Protein AF-A0A2E9UA96-F1 (afdb_monomer_lite)

Secondary structure (DSSP, 8-state):
-------S-EEEEEBSSS-SS--EEEEE-TTSEEEEEESGGG-EEEEEEEEEEETTEEEEEEEEEE-SSS-PPPPPPEEEEEEETTEEEETTEEEE-

Foldseek 3Di:
DPPPPPPQKQWDQWDFPDDPGGQKIWIQGNVQKIWIWGPPPPIKIWIAGKDDPDPFKMKTATPDMDHPDDDDDGDHIWIWGHPDSAWIDTPNTIIGD

Radius of gyration: 13.47 Å; chains: 1; bounding box: 36×28×33 Å

pLDDT: mean 82.35, std 14.73, range [34.12, 96.75]

Structure (mmCIF, N/CA/C/O backbone):
data_AF-A0A2E9UA96-F1
#
_entry.id   AF-A0A2E9UA96-F1
#
loop_
_atom_site.group_PDB
_atom_site.id
_atom_site.type_symbol
_atom_site.label_atom_id
_atom_site.label_alt_id
_atom_site.label_comp_id
_atom_site.label_asym_id
_atom_site.label_entity_id
_atom_site.label_seq_id
_atom_site.pdbx_PDB_ins_code
_atom_site.Cartn_x
_atom_site.Cartn_y
_atom_site.Cartn_z
_atom_site.occupancy
_atom_site.B_iso_or_equiv
_atom_site.auth_seq_id
_atom_site.auth_comp_id
_atom_site.auth_asym_id
_atom_site.auth_atom_id
_atom_site.pdbx_PDB_model_num
ATOM 1 N N . MET A 1 1 ? -21.666 -2.354 18.550 1.00 34.12 1 MET A N 1
ATOM 2 C CA . MET A 1 1 ? -20.211 -2.114 18.603 1.00 34.12 1 MET A CA 1
ATOM 3 C C . MET A 1 1 ? -19.554 -3.237 17.821 1.00 34.12 1 MET A C 1
ATOM 5 O O . MET A 1 1 ? -19.436 -4.334 18.347 1.00 34.12 1 MET A O 1
ATOM 9 N N . LEU A 1 2 ? -19.270 -3.024 16.537 1.00 39.06 2 LEU A N 1
ATOM 10 C CA . LEU A 1 2 ? -18.568 -4.010 15.715 1.00 39.06 2 LEU A CA 1
ATOM 11 C C . LEU A 1 2 ? -17.073 -3.743 15.873 1.00 39.06 2 LEU A C 1
ATOM 13 O O . LEU A 1 2 ? -16.483 -2.964 15.139 1.00 39.06 2 LEU A O 1
ATOM 17 N N . GLY A 1 3 ? -16.502 -4.334 16.921 1.00 37.09 3 GLY A N 1
ATOM 18 C CA . GLY A 1 3 ? -15.062 -4.392 17.127 1.00 37.09 3 GLY A CA 1
ATOM 19 C C . GLY A 1 3 ? -14.454 -5.399 16.160 1.00 37.09 3 GLY A C 1
ATOM 20 O O . GLY A 1 3 ? -14.257 -6.556 16.515 1.00 37.09 3 GLY A O 1
ATOM 21 N N . GLY A 1 4 ? -14.191 -4.964 14.932 1.00 37.09 4 GLY A N 1
ATOM 22 C CA . GLY A 1 4 ? -13.201 -5.602 14.079 1.00 37.09 4 GLY A CA 1
ATOM 23 C C . GLY A 1 4 ? -11.850 -5.017 14.454 1.00 37.09 4 GLY A C 1
ATOM 24 O O . GLY A 1 4 ? -11.515 -3.920 14.024 1.00 37.09 4 GLY A O 1
ATOM 25 N N . SER A 1 5 ? -11.105 -5.707 15.314 1.00 43.19 5 SER A N 1
ATOM 26 C CA . SER A 1 5 ? -9.688 -5.416 15.508 1.00 43.19 5 SER A CA 1
ATOM 27 C C . SER A 1 5 ? -9.018 -5.690 14.166 1.00 43.19 5 SER A C 1
ATOM 29 O O . SER A 1 5 ? -8.769 -6.854 13.858 1.00 43.19 5 SER A O 1
ATOM 31 N N . TYR A 1 6 ? -8.792 -4.659 13.342 1.00 51.03 6 TYR A N 1
ATOM 32 C CA . TYR A 1 6 ? -7.843 -4.767 12.239 1.00 51.03 6 TYR A CA 1
ATOM 33 C C . TYR A 1 6 ? -6.550 -5.240 12.895 1.00 51.03 6 TYR A C 1
ATOM 35 O O . TYR A 1 6 ? -5.973 -4.531 13.718 1.00 51.03 6 TYR A O 1
ATOM 43 N N . THR A 1 7 ? -6.206 -6.508 12.677 1.00 47.31 7 THR A N 1
ATOM 44 C CA . THR A 1 7 ? -4.981 -7.102 13.199 1.00 47.31 7 THR A CA 1
ATOM 45 C C . THR A 1 7 ? -3.835 -6.177 12.829 1.00 47.31 7 THR A C 1
ATOM 47 O O . THR A 1 7 ? -3.848 -5.623 11.735 1.00 47.31 7 THR A O 1
ATOM 50 N N . ASP A 1 8 ? -2.897 -6.009 13.755 1.00 53.72 8 ASP A N 1
ATOM 51 C CA . ASP A 1 8 ? -1.769 -5.066 13.794 1.00 53.72 8 ASP A CA 1
ATOM 52 C C . ASP A 1 8 ? -0.911 -4.918 12.511 1.00 53.72 8 ASP A C 1
ATOM 54 O O . ASP A 1 8 ? 0.041 -4.143 12.479 1.00 53.72 8 ASP A O 1
ATOM 58 N N . SER A 1 9 ? -1.238 -5.610 11.427 1.00 58.88 9 SER A N 1
ATOM 59 C CA . SER A 1 9 ? -0.735 -5.364 10.087 1.00 58.88 9 SER A CA 1
ATOM 60 C C . SER A 1 9 ? -1.773 -5.720 9.015 1.00 58.88 9 SER A C 1
ATOM 62 O O . SER A 1 9 ? -2.459 -6.740 9.103 1.00 58.88 9 SER A O 1
ATOM 64 N N . ILE A 1 10 ? -1.870 -4.893 7.968 1.00 73.75 10 ILE A N 1
ATOM 65 C CA . ILE A 1 10 ? -2.580 -5.252 6.730 1.00 73.75 10 ILE A CA 1
ATOM 66 C C . ILE A 1 10 ? -1.532 -5.795 5.765 1.00 73.75 10 ILE A C 1
ATOM 68 O O . ILE A 1 10 ? -0.667 -5.054 5.300 1.00 73.75 10 ILE A O 1
ATOM 72 N N . GLU A 1 11 ? -1.609 -7.089 5.473 1.00 84.44 11 GLU A N 1
ATOM 73 C CA . GLU A 1 11 ? -0.768 -7.772 4.494 1.00 84.44 11 GLU A CA 1
ATOM 74 C C . GLU A 1 11 ? -1.649 -8.331 3.378 1.00 84.44 11 GLU A C 1
ATOM 76 O O . GLU A 1 11 ? -2.612 -9.050 3.641 1.00 84.44 11 GLU A O 1
ATOM 81 N N . GLY A 1 12 ? -1.306 -8.044 2.124 1.00 8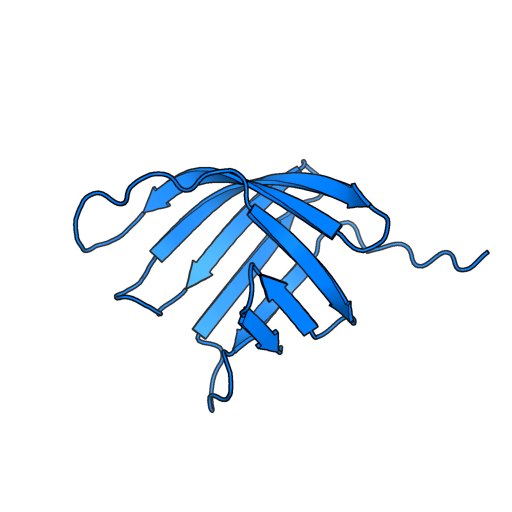3.75 12 GLY A N 1
ATOM 82 C CA . GLY A 1 12 ? -2.008 -8.636 0.993 1.00 83.75 12 GLY A CA 1
ATOM 83 C C . GLY A 1 12 ? -1.171 -8.673 -0.275 1.00 83.75 12 GLY A C 1
ATOM 84 O O . GLY A 1 12 ? -0.335 -7.804 -0.537 1.00 83.75 12 GLY A O 1
ATOM 85 N N . LYS A 1 13 ? -1.404 -9.715 -1.071 1.00 85.06 13 LYS A N 1
ATOM 86 C CA . LYS A 1 13 ? -0.920 -9.828 -2.447 1.00 85.06 13 LYS A CA 1
ATOM 87 C C . LYS A 1 13 ? -2.072 -9.420 -3.344 1.00 85.06 13 LYS A C 1
ATOM 89 O O . LYS A 1 13 ? -3.126 -10.003 -3.208 1.00 85.06 13 LYS A O 1
ATOM 94 N N . TYR A 1 14 ? -1.876 -8.447 -4.218 1.00 84.44 14 TYR A N 1
ATOM 95 C CA . TYR A 1 14 ? -2.953 -7.834 -4.981 1.00 84.44 14 TYR A CA 1
ATOM 96 C C . TYR A 1 14 ? -2.745 -7.968 -6.491 1.00 84.44 14 TYR A C 1
ATOM 98 O O . TYR A 1 14 ? -1.622 -7.910 -7.010 1.00 84.44 14 TYR A O 1
ATOM 106 N N . CYS A 1 15 ? -3.867 -8.099 -7.181 1.00 79.88 15 CYS A N 1
ATOM 107 C CA . CYS A 1 15 ? -4.047 -8.174 -8.622 1.00 79.88 15 CYS A CA 1
ATOM 108 C C . CYS A 1 15 ? -4.738 -6.905 -9.135 1.00 79.88 15 CYS A C 1
ATOM 110 O O . CYS A 1 15 ? -5.468 -6.256 -8.385 1.00 79.88 15 CYS A O 1
ATOM 112 N N . GLN A 1 16 ? -4.526 -6.553 -10.409 1.00 71.69 16 GLN A N 1
ATOM 113 C CA . GLN A 1 16 ? -5.255 -5.448 -11.034 1.00 71.69 16 GLN A CA 1
ATOM 114 C C . GLN A 1 16 ? -5.439 -5.629 -12.550 1.00 71.69 16 GLN A C 1
ATOM 116 O O . GLN A 1 16 ? -4.444 -5.862 -13.239 1.00 71.69 16 GLN A O 1
ATOM 121 N N . PRO A 1 17 ? -6.644 -5.393 -13.108 1.00 56.66 17 PRO A N 1
ATOM 122 C CA . PRO A 1 17 ? -7.973 -5.622 -12.517 1.00 56.66 17 PRO A CA 1
ATOM 123 C C . PRO A 1 17 ? -8.380 -7.111 -12.531 1.00 56.66 17 PRO A C 1
ATOM 125 O O . PRO A 1 17 ? -9.270 -7.501 -11.794 1.00 56.66 17 PRO A O 1
ATOM 128 N N . ASP A 1 18 ? -7.704 -7.923 -13.343 1.00 65.44 18 ASP A N 1
ATOM 129 C CA . ASP A 1 18 ? -7.851 -9.374 -13.461 1.00 65.44 18 ASP A CA 1
ATOM 130 C C . ASP A 1 18 ? -6.488 -9.909 -13.910 1.00 65.44 18 ASP A C 1
ATOM 132 O O . ASP A 1 18 ? -5.984 -9.522 -14.969 1.00 65.44 18 ASP A O 1
ATOM 136 N N . CYS A 1 19 ? -5.844 -10.754 -13.108 1.00 65.00 19 CYS A N 1
ATOM 137 C CA . CYS A 1 19 ? -4.619 -11.423 -13.536 1.00 65.00 19 CYS A CA 1
ATOM 138 C C . CYS A 1 19 ? -4.452 -12.779 -12.852 1.00 65.00 19 CYS A C 1
ATOM 140 O O . CYS A 1 19 ? -4.701 -12.916 -11.659 1.00 65.00 19 CYS A O 1
ATOM 142 N N . ASP A 1 20 ? -3.953 -13.766 -13.605 1.00 71.12 20 ASP A N 1
ATOM 143 C CA . ASP A 1 20 ? -3.751 -15.153 -13.150 1.00 71.12 20 ASP A CA 1
ATOM 144 C C . ASP A 1 20 ? -2.842 -15.279 -11.910 1.00 71.12 20 ASP A C 1
ATOM 146 O O . ASP A 1 20 ? -2.782 -16.337 -11.279 1.00 71.12 20 ASP A O 1
A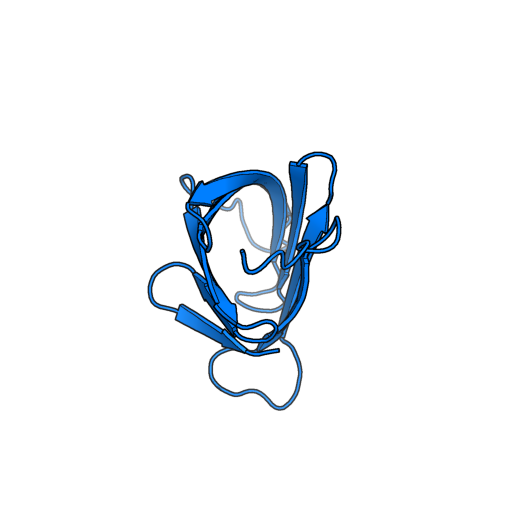TOM 150 N N . LYS A 1 21 ? -2.063 -14.232 -11.594 1.00 71.31 21 LYS A N 1
ATOM 151 C CA . LYS A 1 21 ? -1.124 -14.173 -10.467 1.00 71.31 21 LYS A CA 1
ATOM 152 C C . LYS A 1 21 ? -1.052 -12.755 -9.885 1.00 71.31 21 LYS A C 1
ATOM 154 O O . LYS A 1 21 ? -1.045 -11.805 -10.668 1.00 71.31 21 LYS A O 1
ATOM 159 N N . PRO A 1 22 ? -0.875 -12.604 -8.558 1.00 77.00 22 PRO A N 1
ATOM 160 C CA . PRO A 1 22 ? -0.633 -11.308 -7.934 1.00 77.00 22 PRO A CA 1
ATOM 161 C C . PRO A 1 22 ? 0.579 -10.592 -8.511 1.00 77.00 22 PRO A C 1
ATOM 163 O O . PRO A 1 22 ? 1.658 -11.172 -8.653 1.00 77.00 22 PRO A O 1
ATOM 166 N N . VAL A 1 23 ? 0.393 -9.309 -8.803 1.00 84.56 23 VAL A N 1
ATOM 167 C CA . VAL A 1 23 ? 1.421 -8.424 -9.369 1.00 84.56 23 VAL A CA 1
ATOM 168 C C . VAL A 1 23 ? 1.936 -7.411 -8.352 1.00 84.56 23 VAL A C 1
ATOM 170 O O . VAL A 1 23 ? 2.938 -6.745 -8.608 1.00 84.56 23 VAL A O 1
ATOM 173 N N . SER A 1 24 ? 1.274 -7.305 -7.201 1.00 87.69 24 SER A N 1
ATOM 174 C CA . SER A 1 24 ? 1.605 -6.367 -6.135 1.00 87.69 24 SER A CA 1
ATOM 175 C C . SER A 1 24 ? 1.562 -7.044 -4.766 1.00 87.69 24 SER A C 1
ATOM 177 O O . SER A 1 24 ? 0.829 -8.003 -4.554 1.00 87.69 24 SER A O 1
ATOM 179 N N . TYR A 1 25 ? 2.337 -6.534 -3.819 1.00 90.38 25 TYR A N 1
ATOM 180 C CA . TYR A 1 25 ? 2.343 -6.932 -2.418 1.00 90.38 25 TYR A CA 1
ATOM 181 C C . TYR A 1 25 ? 2.400 -5.678 -1.552 1.00 90.38 25 TYR A C 1
ATOM 183 O O . TYR A 1 25 ? 3.314 -4.869 -1.719 1.00 90.38 25 TYR A O 1
ATOM 191 N N . LEU A 1 26 ? 1.428 -5.514 -0.657 1.00 90.19 26 LEU A N 1
ATOM 192 C CA . LEU A 1 26 ? 1.335 -4.406 0.290 1.00 90.19 26 LEU A CA 1
ATOM 193 C C . LEU A 1 26 ? 1.410 -4.958 1.713 1.00 90.19 26 LEU A C 1
ATOM 195 O O . LEU A 1 26 ? 0.676 -5.881 2.061 1.00 90.19 26 LEU A O 1
ATOM 199 N N . LEU A 1 27 ? 2.265 -4.343 2.522 1.00 91.75 27 LEU A N 1
ATOM 200 C CA . LEU A 1 27 ? 2.392 -4.587 3.951 1.00 91.75 27 LEU A CA 1
ATOM 201 C C . LEU A 1 27 ? 2.322 -3.250 4.693 1.00 91.75 27 LEU A C 1
ATOM 203 O O . LEU A 1 27 ? 3.135 -2.359 4.435 1.00 91.75 27 LEU A O 1
ATOM 207 N N . LEU A 1 28 ? 1.372 -3.131 5.614 1.00 89.62 28 LEU A N 1
ATOM 208 C CA . LEU A 1 28 ? 1.248 -2.051 6.589 1.00 89.62 28 LEU A CA 1
ATOM 209 C C . LEU A 1 28 ? 1.625 -2.612 7.959 1.00 89.62 28 LEU A C 1
ATOM 211 O O . LEU A 1 28 ? 0.960 -3.524 8.432 1.00 89.62 28 LEU A O 1
ATOM 215 N N . ASN A 1 29 ? 2.681 -2.104 8.582 1.00 90.44 29 ASN A N 1
ATOM 216 C CA . ASN A 1 29 ? 3.164 -2.570 9.882 1.00 90.44 29 ASN A CA 1
ATOM 217 C C . ASN A 1 29 ? 2.537 -1.764 11.031 1.00 90.44 29 ASN A C 1
ATOM 219 O O . ASN A 1 29 ? 2.231 -0.583 10.862 1.00 90.44 29 ASN A O 1
ATOM 223 N N . SER A 1 30 ? 2.435 -2.356 12.223 1.00 89.44 30 SER A N 1
ATOM 224 C CA . SER A 1 30 ? 1.919 -1.689 13.434 1.00 89.44 30 SER A CA 1
ATOM 225 C C . SER A 1 30 ? 2.735 -0.477 13.881 1.00 89.44 30 SER A C 1
ATOM 227 O O . SER A 1 30 ? 2.208 0.415 14.541 1.00 89.44 30 SER A O 1
ATOM 229 N N . ASP A 1 31 ? 4.007 -0.395 13.487 1.00 92.12 31 ASP A N 1
ATOM 230 C CA . ASP A 1 31 ? 4.879 0.758 13.737 1.00 92.12 31 ASP A CA 1
ATOM 231 C C . ASP A 1 31 ? 4.608 1.951 12.801 1.00 92.12 31 ASP A C 1
ATOM 233 O O . ASP A 1 31 ? 5.390 2.899 12.752 1.00 92.12 31 ASP A O 1
ATOM 237 N N . SER A 1 32 ? 3.491 1.919 12.066 1.00 93.12 32 SER A N 1
ATOM 238 C CA . SER A 1 32 ? 3.092 2.920 11.072 1.00 93.12 32 SER A CA 1
ATOM 239 C C . SER A 1 32 ? 3.993 2.984 9.834 1.00 93.12 32 SER A C 1
ATOM 241 O O . SER A 1 32 ? 3.856 3.913 9.038 1.00 93.12 32 SER A O 1
ATOM 243 N N . SER A 1 33 ? 4.878 2.007 9.604 1.00 95.69 33 SER A N 1
ATOM 244 C CA . SER A 1 33 ? 5.625 1.883 8.346 1.00 95.69 33 SER A CA 1
ATOM 245 C C . SER A 1 33 ? 4.868 1.049 7.308 1.00 95.69 33 SER A C 1
ATOM 247 O O . SER A 1 33 ? 4.1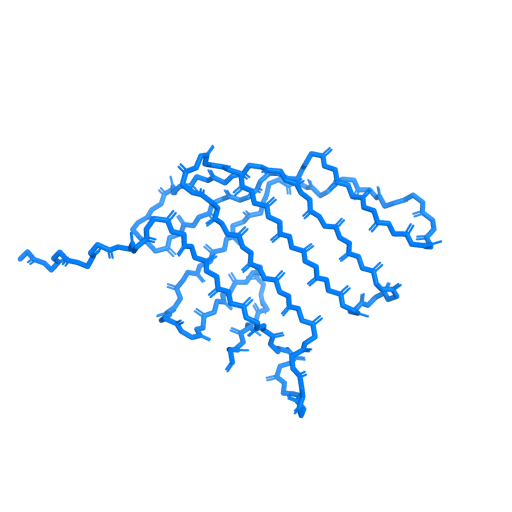07 0.146 7.651 1.00 95.69 33 SER A O 1
ATOM 249 N N . PHE A 1 34 ? 5.062 1.331 6.018 1.00 94.75 34 PHE A N 1
ATOM 250 C CA . PHE A 1 34 ? 4.540 0.491 4.938 1.00 94.75 34 PHE A CA 1
ATOM 251 C C . PHE A 1 34 ? 5.613 0.111 3.922 1.00 94.75 34 PHE A C 1
ATOM 253 O O . PHE A 1 34 ? 6.572 0.855 3.683 1.00 94.75 34 PHE A O 1
ATOM 260 N N . SER A 1 35 ? 5.388 -1.023 3.260 1.00 94.38 35 SER A N 1
ATOM 261 C CA . SER A 1 35 ? 6.100 -1.422 2.050 1.00 94.38 35 SER A CA 1
ATOM 262 C C . SER A 1 35 ? 5.113 -1.866 0.974 1.00 94.38 35 SER A C 1
ATOM 264 O O . SER A 1 35 ? 4.141 -2.565 1.249 1.00 94.38 35 SER A O 1
ATOM 266 N N . LEU A 1 36 ? 5.349 -1.425 -0.258 1.00 92.06 36 LEU A N 1
ATOM 267 C CA . LEU A 1 36 ? 4.602 -1.828 -1.443 1.00 92.06 36 LEU A CA 1
ATOM 268 C C . LEU A 1 36 ? 5.604 -2.269 -2.502 1.00 92.06 36 LEU A C 1
ATOM 270 O O . LEU A 1 36 ? 6.437 -1.472 -2.928 1.00 92.06 36 LEU A O 1
ATOM 274 N N . HIS A 1 37 ? 5.507 -3.511 -2.950 1.00 91.62 37 HIS A N 1
ATOM 275 C CA . HIS A 1 37 ? 6.262 -4.023 -4.084 1.00 91.62 37 HIS A CA 1
ATOM 276 C C . HIS A 1 37 ? 5.301 -4.341 -5.222 1.00 91.62 37 HIS A C 1
ATOM 278 O O . HIS A 1 37 ? 4.277 -4.972 -4.995 1.00 91.62 37 HIS A O 1
ATOM 284 N N . THR A 1 38 ? 5.613 -3.923 -6.442 1.00 87.81 38 THR A N 1
ATOM 285 C CA . THR A 1 38 ? 4.837 -4.288 -7.627 1.00 87.81 38 THR A CA 1
ATOM 286 C C . THR A 1 38 ? 5.759 -4.618 -8.785 1.00 87.81 38 THR A C 1
ATOM 288 O O . THR A 1 38 ? 6.775 -3.952 -8.970 1.00 87.81 38 THR A O 1
ATOM 291 N N . VAL A 1 39 ? 5.409 -5.633 -9.575 1.00 87.19 39 VAL A N 1
ATOM 292 C CA . VAL A 1 39 ? 6.084 -5.940 -10.848 1.00 87.19 39 VAL A CA 1
ATOM 293 C C . VAL A 1 39 ? 5.510 -5.131 -12.015 1.00 87.19 39 VAL A C 1
ATOM 295 O O . VAL A 1 39 ? 6.062 -5.153 -13.116 1.00 87.19 39 VAL A O 1
ATOM 298 N N . LEU A 1 40 ? 4.427 -4.381 -11.781 1.00 80.06 40 LEU A N 1
ATOM 299 C CA . LEU A 1 40 ? 3.881 -3.441 -12.753 1.00 80.06 40 LEU A CA 1
ATOM 300 C C . LEU A 1 40 ? 4.897 -2.334 -13.066 1.00 80.06 40 LEU A C 1
ATOM 302 O O . LEU A 1 40 ? 5.782 -2.022 -12.267 1.00 80.06 40 LEU A O 1
ATOM 306 N N . TYR A 1 41 ? 4.760 -1.730 -14.249 1.00 77.56 41 TYR A N 1
ATOM 307 C CA . TYR A 1 41 ? 5.554 -0.568 -14.676 1.00 77.56 41 TYR A CA 1
ATOM 308 C C . TYR A 1 41 ? 7.081 -0.781 -14.626 1.00 77.56 41 TYR A C 1
ATOM 310 O O . TYR A 1 41 ? 7.852 0.156 -14.427 1.00 77.56 41 TYR A O 1
ATOM 318 N N . GLY A 1 42 ? 7.532 -2.023 -14.825 1.00 78.12 42 GLY A N 1
ATOM 319 C CA . GLY A 1 42 ? 8.954 -2.371 -14.823 1.00 78.12 42 GLY A CA 1
ATOM 320 C C . GLY A 1 42 ? 9.543 -2.646 -13.439 1.00 78.12 42 GLY A C 1
ATOM 321 O O . GLY A 1 42 ? 10.765 -2.690 -13.318 1.00 78.12 42 GLY A O 1
ATOM 322 N N . GLY A 1 43 ? 8.704 -2.862 -12.423 1.00 86.69 43 GLY A N 1
ATOM 323 C CA . GLY A 1 43 ? 9.145 -3.237 -11.084 1.00 86.69 43 GLY A CA 1
ATOM 324 C C . GLY A 1 43 ? 9.429 -2.024 -10.204 1.00 86.69 43 GLY A C 1
ATOM 325 O O . GLY A 1 43 ? 10.427 -1.333 -10.387 1.00 86.69 43 GLY A O 1
ATOM 326 N N . ILE A 1 44 ? 8.575 -1.775 -9.214 1.00 89.56 44 ILE A N 1
ATOM 327 C CA . ILE A 1 44 ? 8.713 -0.649 -8.287 1.00 89.56 44 ILE A CA 1
ATOM 328 C C . ILE A 1 44 ? 8.545 -1.149 -6.853 1.00 89.56 44 ILE A C 1
ATOM 330 O O . ILE A 1 44 ? 7.581 -1.841 -6.532 1.00 89.56 44 ILE A O 1
ATOM 334 N N . SER A 1 45 ? 9.447 -0.724 -5.969 1.00 92.06 45 SER A N 1
ATOM 335 C CA . SER A 1 45 ? 9.283 -0.850 -4.519 1.00 92.06 45 SER A CA 1
ATOM 336 C C . SER A 1 45 ? 9.141 0.527 -3.877 1.00 92.06 45 SER A C 1
ATOM 338 O O . SER A 1 45 ? 9.976 1.407 -4.087 1.00 92.06 45 SER A O 1
ATOM 340 N N . ARG A 1 46 ? 8.111 0.715 -3.056 1.00 93.31 46 ARG A N 1
ATOM 341 C CA . ARG A 1 46 ? 7.826 1.937 -2.296 1.00 93.31 46 ARG A CA 1
ATOM 342 C C . ARG A 1 46 ? 7.846 1.630 -0.808 1.00 93.31 46 ARG A C 1
ATOM 344 O O . ARG A 1 46 ? 7.342 0.597 -0.386 1.00 93.31 46 ARG A O 1
ATOM 351 N N . HIS A 1 47 ? 8.413 2.545 -0.035 1.00 95.81 47 HIS A N 1
ATOM 352 C CA . HIS A 1 47 ? 8.424 2.484 1.422 1.00 95.81 47 HIS A CA 1
ATOM 353 C C . HIS A 1 47 ? 8.041 3.844 1.993 1.00 95.81 47 HIS A C 1
ATOM 355 O O . HIS A 1 47 ? 8.277 4.881 1.358 1.00 95.81 47 HIS A O 1
ATOM 361 N N . GLY A 1 48 ? 7.479 3.847 3.193 1.00 96.69 48 GLY A N 1
ATOM 362 C CA . GLY A 1 48 ? 7.154 5.077 3.897 1.00 96.69 48 GLY A CA 1
ATOM 363 C C . GLY A 1 48 ? 6.290 4.833 5.116 1.00 96.69 48 GLY A C 1
ATOM 364 O O . GLY A 1 48 ? 6.430 3.796 5.755 1.00 96.69 48 GLY A O 1
ATOM 365 N N . ASN A 1 49 ? 5.407 5.784 5.412 1.00 96.75 49 ASN A N 1
ATOM 366 C CA . ASN A 1 49 ? 4.532 5.725 6.582 1.00 96.75 49 ASN A CA 1
ATOM 367 C C . ASN A 1 49 ? 3.058 5.666 6.181 1.00 96.75 49 ASN A C 1
ATOM 369 O O . ASN A 1 49 ? 2.702 6.132 5.093 1.00 96.75 49 ASN A O 1
ATOM 373 N N . TRP A 1 50 ? 2.219 5.132 7.061 1.00 95.12 50 TRP A N 1
ATOM 374 C CA . TRP A 1 50 ? 0.773 5.089 6.892 1.00 95.12 50 TRP A CA 1
ATOM 375 C C . TRP A 1 50 ? 0.039 5.505 8.170 1.00 95.12 50 TRP A C 1
ATOM 377 O O . TRP A 1 50 ? 0.580 5.409 9.267 1.00 95.12 50 TRP A O 1
ATOM 387 N N . GLU A 1 51 ? -1.189 5.990 8.012 1.00 94.38 51 GLU A N 1
ATOM 388 C CA . GLU A 1 51 ? -2.072 6.381 9.114 1.00 94.38 51 GLU A CA 1
ATOM 389 C C . GLU A 1 51 ? -3.539 6.168 8.721 1.00 94.38 51 GLU A C 1
ATOM 391 O O . GLU A 1 51 ? -3.892 6.317 7.548 1.00 94.38 51 GLU A O 1
ATOM 396 N N . PHE A 1 52 ? -4.405 5.847 9.686 1.00 92.19 52 PHE A N 1
ATOM 397 C CA . PHE A 1 52 ? -5.852 5.919 9.480 1.00 92.19 52 PHE A CA 1
ATOM 398 C C . PHE A 1 52 ? -6.295 7.381 9.425 1.00 92.19 52 PHE A C 1
ATOM 400 O O . PHE A 1 52 ? -5.931 8.179 10.288 1.00 92.19 52 PHE A O 1
ATOM 407 N N . ILE A 1 53 ? -7.109 7.719 8.428 1.00 94.38 53 ILE A N 1
ATOM 408 C CA . ILE A 1 53 ? -7.749 9.038 8.317 1.00 94.38 53 ILE A CA 1
ATOM 409 C C . ILE A 1 53 ? -9.266 8.956 8.525 1.00 94.38 53 ILE A C 1
ATOM 411 O O . ILE A 1 53 ? -9.875 9.934 8.947 1.00 94.38 53 ILE A O 1
ATOM 415 N N . GLU A 1 54 ? -9.867 7.788 8.274 1.00 92.50 54 GLU A N 1
ATOM 416 C CA . GLU A 1 54 ? -11.268 7.446 8.552 1.00 92.50 54 GLU A CA 1
ATOM 417 C C . GLU A 1 54 ? -11.372 5.931 8.833 1.00 92.50 54 GLU A C 1
ATOM 419 O O . GLU A 1 54 ? -10.402 5.204 8.625 1.00 92.50 54 GLU A O 1
ATOM 424 N N . GLU A 1 55 ? -12.547 5.440 9.253 1.00 86.25 55 GLU A N 1
ATOM 425 C CA . GLU A 1 55 ? -12.789 4.029 9.636 1.00 86.25 55 GLU A CA 1
ATOM 426 C C . GLU A 1 55 ? -12.268 3.006 8.609 1.00 86.25 55 GLU A C 1
ATOM 428 O O . GLU A 1 55 ? -11.674 2.003 8.992 1.00 86.25 55 GLU A O 1
ATOM 433 N N . ASN A 1 56 ? -12.418 3.297 7.313 1.00 89.38 56 ASN A N 1
ATOM 434 C CA . ASN A 1 56 ? -11.995 2.421 6.213 1.00 89.38 56 ASN A CA 1
ATOM 435 C C . ASN A 1 56 ? -11.046 3.121 5.230 1.00 89.38 56 ASN A C 1
ATOM 437 O O . ASN A 1 56 ? -10.943 2.724 4.069 1.00 89.38 56 ASN A O 1
ATOM 441 N N . LYS A 1 57 ? -10.379 4.199 5.657 1.00 92.31 57 LYS A N 1
ATOM 442 C CA . LYS A 1 57 ? -9.429 4.922 4.807 1.00 92.31 57 LYS A CA 1
ATOM 443 C C . LYS A 1 57 ? -8.106 5.105 5.512 1.00 92.31 57 LYS A C 1
ATOM 445 O O . LYS A 1 57 ? -8.039 5.641 6.619 1.00 92.31 57 LYS A O 1
ATOM 450 N N . ILE A 1 58 ? -7.052 4.747 4.800 1.00 92.88 58 ILE A N 1
ATOM 451 C CA . ILE A 1 58 ? -5.679 5.001 5.210 1.00 92.88 58 ILE A CA 1
ATOM 452 C C . ILE A 1 58 ? -5.031 5.986 4.248 1.00 92.88 58 ILE A C 1
ATOM 454 O O . ILE A 1 58 ? -5.337 6.021 3.056 1.00 92.88 58 ILE A O 1
ATOM 458 N N . GLN A 1 59 ? -4.099 6.769 4.763 1.00 94.62 59 GLN A N 1
ATOM 459 C CA . GLN A 1 59 ? -3.215 7.593 3.961 1.00 94.62 59 GLN A CA 1
ATOM 460 C C . GLN A 1 59 ? -1.810 7.009 4.011 1.00 94.62 59 GLN A C 1
ATOM 462 O O . GLN A 1 59 ? -1.284 6.767 5.091 1.00 94.62 59 GLN A O 1
ATOM 467 N N . ILE A 1 60 ? -1.180 6.836 2.850 1.00 94.50 60 ILE A N 1
ATOM 468 C CA . ILE A 1 60 ? 0.231 6.462 2.737 1.00 94.50 60 ILE A CA 1
ATOM 469 C C . ILE A 1 60 ? 1.070 7.656 2.277 1.00 94.50 60 ILE A C 1
ATOM 471 O O . ILE A 1 60 ? 0.686 8.420 1.386 1.00 94.50 60 ILE A O 1
ATOM 475 N N . ARG A 1 61 ? 2.261 7.806 2.856 1.00 96.00 61 ARG A N 1
ATOM 476 C CA . ARG A 1 61 ? 3.257 8.821 2.485 1.00 96.00 61 ARG A CA 1
ATOM 477 C C . ARG A 1 61 ? 4.556 8.132 2.121 1.00 96.00 61 ARG A C 1
ATOM 479 O O . ARG A 1 61 ? 5.241 7.599 2.988 1.00 96.00 61 ARG A O 1
ATOM 486 N N . THR A 1 62 ? 4.892 8.123 0.834 1.00 95.06 62 THR A N 1
ATOM 487 C CA . THR A 1 62 ? 6.132 7.495 0.356 1.00 95.06 62 THR A CA 1
ATOM 488 C C . THR A 1 62 ? 7.334 8.356 0.715 1.00 95.06 62 THR A C 1
ATOM 490 O O . THR A 1 62 ? 7.338 9.557 0.463 1.00 95.06 62 THR A O 1
ATOM 493 N N . THR A 1 63 ? 8.353 7.733 1.295 1.00 95.50 63 THR A N 1
ATOM 494 C CA . THR A 1 63 ? 9.631 8.371 1.643 1.00 95.50 63 THR A CA 1
ATOM 495 C C . THR A 1 63 ? 10.777 7.822 0.802 1.00 95.50 63 THR A C 1
ATOM 497 O O . THR A 1 63 ? 11.787 8.499 0.618 1.00 95.50 63 THR A O 1
ATOM 500 N N . LYS A 1 64 ? 10.621 6.612 0.249 1.00 94.31 64 LYS A N 1
ATOM 501 C CA . LYS A 1 64 ? 11.620 5.963 -0.600 1.00 94.31 64 LYS A CA 1
ATOM 502 C C . LYS A 1 64 ? 10.966 5.191 -1.739 1.00 94.31 64 LYS A C 1
ATOM 504 O O . LYS A 1 64 ? 10.008 4.448 -1.528 1.00 94.31 64 LYS A O 1
ATOM 509 N N . ILE A 1 65 ? 11.550 5.318 -2.929 1.00 92.44 65 ILE A N 1
ATOM 510 C CA . ILE A 1 65 ? 11.218 4.526 -4.115 1.00 92.44 65 ILE A CA 1
ATOM 511 C C . ILE A 1 65 ? 12.489 3.825 -4.591 1.00 92.44 65 ILE A C 1
ATOM 513 O O . ILE A 1 65 ? 13.576 4.398 -4.570 1.00 92.44 65 ILE A O 1
ATOM 517 N N . THR A 1 66 ? 12.371 2.568 -4.993 1.00 90.94 66 THR A N 1
ATOM 518 C CA . THR A 1 66 ? 13.437 1.796 -5.631 1.00 90.94 66 THR A CA 1
ATOM 519 C C . THR A 1 66 ? 12.886 1.221 -6.927 1.00 90.94 66 THR A C 1
ATOM 521 O O . THR A 1 66 ? 11.861 0.545 -6.912 1.00 90.94 66 THR A O 1
ATOM 524 N N . SER A 1 67 ? 13.549 1.532 -8.038 1.00 86.94 67 SER A N 1
ATOM 525 C CA . SER A 1 67 ? 13.183 1.097 -9.385 1.00 86.94 67 SER A CA 1
ATOM 526 C C . SER A 1 67 ? 14.454 0.874 -10.212 1.00 86.94 67 SER A C 1
ATOM 528 O O . SER A 1 67 ? 15.411 1.635 -10.043 1.00 86.94 67 SER A O 1
ATOM 530 N N . PRO A 1 68 ? 14.471 -0.120 -11.119 1.00 80.06 68 PRO A N 1
ATOM 531 C CA . PRO A 1 68 ? 15.557 -0.311 -12.075 1.00 80.06 68 PRO A CA 1
ATOM 532 C C . PRO A 1 68 ? 15.582 0.759 -13.182 1.00 80.06 68 PRO A C 1
ATOM 534 O O . PRO A 1 68 ? 16.637 1.017 -13.753 1.00 80.06 68 PRO A O 1
ATOM 537 N N . ASN A 1 69 ? 14.447 1.402 -13.474 1.00 69.62 69 ASN A N 1
ATOM 538 C CA . ASN A 1 69 ? 14.292 2.320 -14.601 1.00 69.62 69 ASN A CA 1
ATOM 539 C C . ASN A 1 69 ? 14.012 3.745 -14.103 1.00 69.62 69 ASN A C 1
ATOM 541 O O . ASN A 1 69 ? 12.917 3.999 -13.610 1.00 69.62 69 ASN A O 1
ATOM 545 N N . ASN A 1 70 ? 14.981 4.653 -14.282 1.00 67.19 70 ASN A N 1
ATOM 546 C CA . ASN A 1 70 ? 14.900 6.111 -14.074 1.00 67.19 70 ASN A CA 1
ATOM 547 C C . ASN A 1 70 ? 14.481 6.619 -12.670 1.00 67.19 70 ASN A C 1
ATOM 549 O O . ASN A 1 70 ? 13.870 5.905 -11.873 1.00 67.19 70 ASN A O 1
ATOM 553 N N . PRO A 1 71 ? 14.811 7.880 -12.323 1.00 71.75 71 PRO A N 1
ATOM 554 C CA . PRO A 1 71 ? 14.351 8.469 -11.072 1.00 71.75 71 PRO A CA 1
ATOM 555 C C . PRO A 1 71 ? 12.834 8.692 -11.125 1.00 71.75 71 PRO A C 1
ATOM 557 O O . PRO A 1 71 ? 12.334 9.492 -11.914 1.00 71.75 71 PRO A O 1
ATOM 560 N N . TYR A 1 72 ? 12.100 7.982 -10.270 1.00 76.12 72 TYR A N 1
ATOM 561 C CA . TYR A 1 72 ? 10.674 8.217 -10.062 1.00 76.12 72 TYR A CA 1
ATOM 562 C C . TYR A 1 72 ? 10.462 9.514 -9.285 1.00 76.12 72 TYR A C 1
ATOM 564 O O . TYR A 1 72 ? 11.131 9.766 -8.279 1.00 76.12 72 TYR A O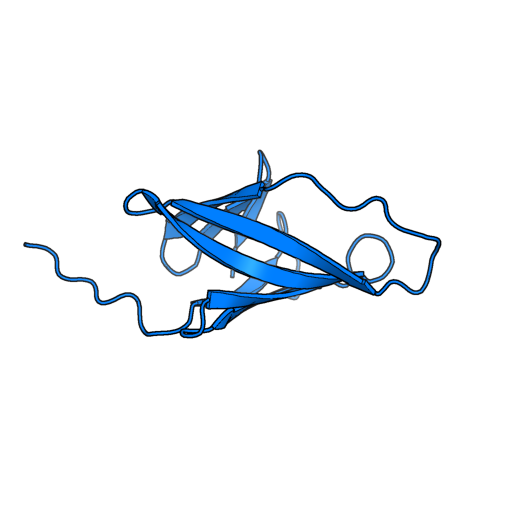 1
ATOM 572 N N . GLN A 1 73 ? 9.489 10.315 -9.716 1.00 84.25 73 GLN A N 1
ATOM 573 C CA . GLN A 1 73 ? 9.010 11.430 -8.911 1.00 84.25 73 GLN A CA 1
ATOM 574 C C . GLN A 1 73 ? 8.296 10.882 -7.672 1.00 84.25 73 GLN A C 1
ATOM 576 O O . GLN A 1 73 ? 7.475 9.967 -7.771 1.00 84.25 73 GLN A O 1
ATOM 581 N N . MET A 1 74 ? 8.605 11.446 -6.502 1.00 88.69 74 MET A N 1
ATOM 582 C CA . MET A 1 74 ? 7.911 11.077 -5.272 1.00 88.69 74 MET A CA 1
ATOM 583 C C . MET A 1 74 ? 6.427 11.453 -5.401 1.00 88.69 74 MET A C 1
ATOM 585 O O . MET A 1 74 ? 6.135 12.622 -5.676 1.00 88.69 74 MET A O 1
ATOM 589 N N . PRO A 1 75 ? 5.487 10.507 -5.233 1.00 88.94 75 PRO A N 1
ATOM 590 C CA . PRO A 1 75 ? 4.074 10.822 -5.317 1.00 88.94 75 PRO A CA 1
ATOM 591 C C . PRO A 1 75 ? 3.656 11.693 -4.124 1.00 88.94 75 PRO A C 1
ATOM 593 O O . PRO A 1 75 ? 4.262 11.602 -3.049 1.00 88.94 75 PRO A O 1
ATOM 596 N N . PRO A 1 76 ? 2.594 12.503 -4.274 1.00 92.62 76 PRO A N 1
ATOM 597 C CA . PRO A 1 76 ? 1.937 13.108 -3.123 1.00 92.62 76 PRO A CA 1
ATOM 598 C C . PRO A 1 76 ? 1.377 12.015 -2.191 1.00 92.62 76 PRO A C 1
ATOM 600 O O . PRO A 1 76 ? 1.315 10.843 -2.580 1.00 92.62 76 PRO A O 1
ATOM 603 N N . PRO A 1 77 ? 0.945 12.372 -0.968 1.00 94.31 77 PRO A N 1
ATOM 604 C CA . PRO A 1 77 ? 0.185 11.460 -0.119 1.00 94.31 77 PRO A CA 1
ATOM 605 C C . PRO A 1 77 ? -0.983 10.835 -0.889 1.00 94.31 77 PRO A C 1
ATOM 607 O O . PRO A 1 77 ? -1.670 11.525 -1.645 1.00 94.31 77 PRO A O 1
ATOM 610 N N . GLN A 1 78 ? -1.186 9.531 -0.718 1.00 92.94 78 GLN A N 1
ATOM 611 C CA . GLN A 1 78 ? -2.241 8.786 -1.404 1.00 92.94 78 GLN A CA 1
ATOM 612 C C . GLN A 1 78 ? -3.195 8.183 -0.387 1.00 92.94 78 GLN A C 1
ATOM 614 O O . GLN A 1 78 ? -2.755 7.682 0.645 1.00 92.94 78 GLN A O 1
ATOM 619 N N . VAL A 1 79 ? -4.483 8.209 -0.709 1.00 93.88 79 VAL A N 1
ATOM 620 C CA . VAL A 1 79 ? -5.525 7.563 0.086 1.00 93.88 79 VAL A CA 1
ATOM 621 C C . VAL A 1 79 ? -5.793 6.176 -0.486 1.00 93.88 79 VAL A C 1
ATOM 623 O O . VAL A 1 79 ? -5.895 6.018 -1.704 1.00 93.88 79 VAL A O 1
ATOM 626 N N . ILE A 1 80 ? -5.886 5.192 0.403 1.00 91.12 80 ILE A N 1
ATOM 627 C CA . ILE A 1 80 ? -6.336 3.837 0.101 1.00 91.12 80 ILE A CA 1
ATOM 628 C C . ILE A 1 80 ? -7.641 3.617 0.860 1.00 91.12 80 ILE A C 1
ATOM 630 O O . ILE A 1 80 ? -7.689 3.804 2.079 1.00 91.12 80 ILE A O 1
ATOM 634 N N . THR A 1 81 ? -8.686 3.225 0.140 1.00 92.50 81 THR A N 1
ATOM 635 C CA . THR A 1 81 ? -9.966 2.822 0.726 1.00 92.50 81 THR A CA 1
ATOM 636 C C . THR A 1 81 ? -9.975 1.307 0.876 1.00 92.50 81 THR A C 1
ATOM 638 O O . THR A 1 81 ? -9.731 0.583 -0.087 1.00 92.50 81 THR A O 1
ATOM 641 N N . ILE A 1 82 ? -10.252 0.827 2.083 1.00 88.56 82 ILE A N 1
ATOM 642 C CA . ILE A 1 82 ? -10.424 -0.594 2.383 1.00 88.56 82 ILE A CA 1
ATOM 643 C C . ILE A 1 82 ? -11.897 -0.923 2.135 1.00 88.56 82 ILE A C 1
ATOM 645 O O . ILE A 1 82 ? -12.765 -0.484 2.888 1.00 88.56 82 ILE A O 1
ATOM 649 N N . LEU A 1 83 ? -12.193 -1.640 1.051 1.00 87.00 83 LEU A N 1
ATOM 650 C CA . LEU A 1 83 ? -13.568 -2.013 0.696 1.00 87.00 83 LEU A CA 1
ATOM 651 C C . LEU A 1 83 ? -13.988 -3.296 1.417 1.00 87.00 83 LEU A C 1
ATOM 653 O O . LEU A 1 83 ? -15.121 -3.422 1.879 1.00 87.00 83 LEU A O 1
ATOM 657 N N . SER A 1 84 ? -13.057 -4.240 1.540 1.00 83.25 84 SER A N 1
ATOM 658 C CA . SER A 1 84 ? -13.221 -5.478 2.296 1.00 83.25 84 SER A CA 1
ATOM 659 C C . SER A 1 84 ? -11.853 -6.032 2.707 1.00 83.25 84 SER A C 1
ATOM 661 O O . SER A 1 84 ? -10.815 -5.451 2.399 1.00 83.25 84 SER A O 1
ATOM 663 N N . ASN A 1 85 ? -11.834 -7.199 3.354 1.00 75.62 85 ASN A N 1
ATOM 664 C CA . ASN A 1 85 ? -10.588 -7.899 3.684 1.00 75.62 85 ASN A CA 1
ATOM 665 C C . ASN A 1 85 ? -9.775 -8.333 2.447 1.00 75.62 85 ASN A C 1
ATOM 667 O O . ASN A 1 85 ? -8.632 -8.740 2.611 1.00 75.62 85 ASN A O 1
ATOM 671 N N . GLN A 1 86 ? -10.36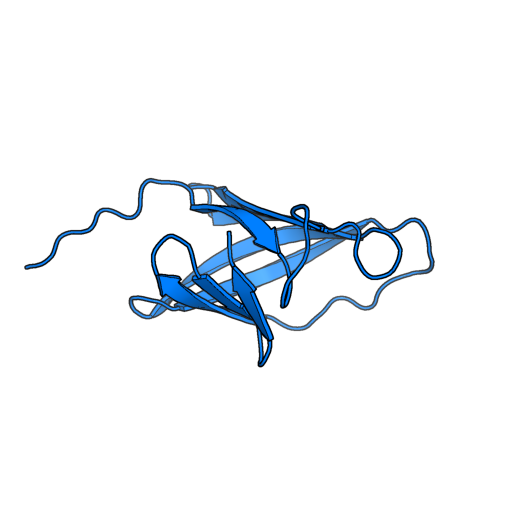1 -8.302 1.245 1.00 81.31 86 GLN A N 1
ATOM 672 C CA . GLN A 1 86 ? -9.738 -8.764 -0.004 1.00 81.31 86 GLN A CA 1
ATOM 673 C C . GLN A 1 86 ? -9.705 -7.685 -1.092 1.00 81.31 86 GLN A C 1
ATOM 675 O O . GLN A 1 86 ? -9.155 -7.919 -2.164 1.00 81.31 86 GLN A O 1
ATOM 680 N N . GLU A 1 87 ? -10.288 -6.511 -0.841 1.00 85.50 87 GLU A N 1
ATOM 681 C CA . GLU A 1 87 ? -10.480 -5.476 -1.855 1.00 85.50 87 GLU A CA 1
ATOM 682 C C . GLU A 1 87 ? -10.024 -4.114 -1.340 1.00 85.50 87 GLU A C 1
ATOM 684 O O . GLU A 1 87 ? -10.494 -3.624 -0.307 1.00 85.50 87 GLU A O 1
ATOM 689 N N . LEU A 1 88 ? -9.128 -3.488 -2.100 1.00 88.00 88 LEU A N 1
ATOM 690 C CA . LEU A 1 88 ? -8.616 -2.148 -1.844 1.00 88.00 88 LEU A CA 1
ATOM 691 C C . LEU A 1 88 ? -8.822 -1.256 -3.063 1.00 88.00 88 LEU A C 1
ATOM 693 O O . LEU A 1 88 ? -8.629 -1.681 -4.199 1.00 88.00 88 LEU A O 1
ATOM 697 N N . GLU A 1 89 ? -9.100 0.018 -2.830 1.00 88.81 89 GLU A N 1
ATOM 698 C CA . GLU A 1 89 ? -9.099 1.041 -3.870 1.00 88.81 89 GLU A CA 1
ATOM 699 C C . GLU A 1 89 ? -7.962 2.035 -3.624 1.00 88.81 89 GLU A C 1
ATOM 701 O O . GLU A 1 89 ? -7.849 2.607 -2.539 1.00 88.81 89 GLU A O 1
ATOM 706 N N . ILE A 1 90 ? -7.112 2.256 -4.631 1.00 85.00 90 ILE A N 1
ATOM 707 C CA . ILE A 1 90 ? -6.053 3.276 -4.596 1.00 85.00 90 ILE A CA 1
ATOM 708 C C . ILE A 1 90 ? -6.280 4.244 -5.757 1.00 85.00 90 ILE A C 1
ATOM 710 O O . ILE A 1 90 ? -6.085 3.887 -6.921 1.00 85.00 90 ILE A O 1
ATOM 714 N N . GLY A 1 91 ? -6.668 5.485 -5.462 1.00 80.56 91 GLY A N 1
ATOM 715 C CA . GLY A 1 91 ? -7.126 6.410 -6.504 1.00 80.56 91 GLY A CA 1
ATOM 716 C C . GLY A 1 91 ? -8.436 5.916 -7.124 1.00 80.56 91 GLY A C 1
ATOM 717 O O . GLY A 1 91 ? -9.410 5.793 -6.403 1.00 80.56 91 GLY A O 1
ATOM 718 N N . ASN A 1 92 ? -8.438 5.612 -8.429 1.00 80.12 92 ASN A N 1
ATOM 719 C CA . ASN A 1 92 ? -9.610 5.09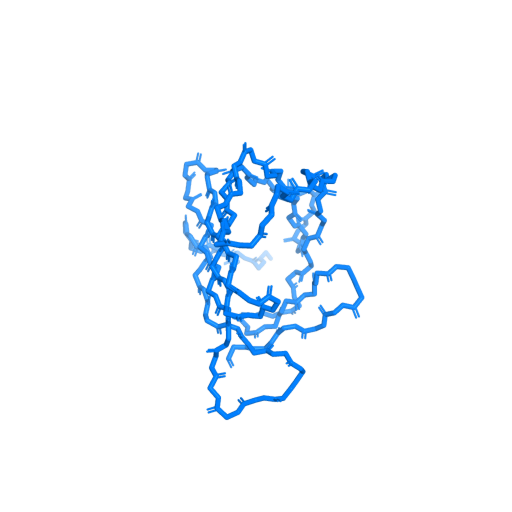7 -9.170 1.00 80.12 92 ASN A CA 1
ATOM 720 C C . ASN A 1 92 ? -9.443 3.622 -9.579 1.00 80.12 92 ASN A C 1
ATOM 722 O O . ASN A 1 92 ? -9.950 3.177 -10.608 1.00 80.12 92 ASN A O 1
ATOM 726 N N . THR A 1 93 ? -8.598 2.899 -8.856 1.00 81.94 93 THR A N 1
ATOM 727 C CA . THR A 1 93 ? -8.040 1.623 -9.283 1.00 81.94 93 THR A CA 1
ATOM 728 C C . THR A 1 93 ? -8.354 0.590 -8.200 1.00 81.94 93 THR A C 1
ATOM 730 O O . THR A 1 93 ? -7.928 0.746 -7.054 1.00 81.94 93 THR A O 1
ATOM 733 N N . LEU A 1 94 ? -9.104 -0.449 -8.577 1.00 85.00 94 LEU A N 1
ATOM 734 C CA . LEU A 1 94 ? -9.483 -1.562 -7.706 1.00 85.00 94 LEU A CA 1
ATOM 735 C C . LEU A 1 94 ? -8.400 -2.642 -7.714 1.00 85.00 94 LEU A C 1
ATOM 737 O O . LEU A 1 94 ? -8.020 -3.121 -8.781 1.00 85.00 94 LEU A O 1
ATOM 741 N N . TYR A 1 95 ? -7.957 -3.038 -6.528 1.00 82.12 95 TYR A N 1
ATOM 742 C CA . TYR A 1 95 ? -7.036 -4.135 -6.276 1.00 82.12 95 TYR A CA 1
ATOM 743 C C . TYR A 1 95 ? -7.751 -5.253 -5.525 1.00 82.12 95 TYR A C 1
ATOM 745 O O . TYR A 1 95 ? -8.382 -4.999 -4.499 1.00 82.12 95 TYR A O 1
ATOM 753 N N . ILE A 1 96 ? -7.604 -6.483 -6.013 1.00 83.06 96 ILE A N 1
ATOM 754 C CA . ILE A 1 96 ? -8.248 -7.680 -5.453 1.00 83.06 96 ILE A CA 1
ATOM 755 C C . ILE A 1 96 ? -7.158 -8.673 -5.039 1.00 83.06 96 ILE A C 1
ATOM 757 O O . ILE A 1 96 ? -6.157 -8.796 -5.751 1.00 83.06 96 ILE A O 1
ATOM 761 N N . GLN A 1 97 ? -7.313 -9.321 -3.883 1.00 77.50 97 GLN A N 1
ATOM 762 C CA . GLN A 1 97 ? -6.374 -10.319 -3.354 1.00 77.50 97 GLN A CA 1
ATOM 763 C C . GLN A 1 97 ? -6.480 -11.693 -4.028 1.00 77.50 97 GLN A C 1
ATOM 765 O O . GLN A 1 97 ? -7.617 -12.139 -4.285 1.00 77.50 97 GLN A O 1
#

Sequence (97 aa):
MLGGSYTDSIEGKYCQPDCDKPVSYLLLNSDSSFSLHTVLYGGISRHGNWEFIEENKIQIRTTKITSPNNPYQMPPPQVITILSNQELEIGNTLYIQ